Protein AF-A0A7Y4SHL0-F1 (afdb_monomer)

Foldseek 3Di:
DDDLDLDDDLDPVVLVVSVVVLVCVCVVQVVVCVVVVPVVSVVVNVVVVVSNVVSVVVSVVVCCVVPVCVVPVPD

Sequence (75 aa):
MSEYQLGGGLSLITVLGKTHAFAEFLESRMVRALEAEDPAELHYLLAQLDDYHSYMWRYYKKLAKDRPERMDPGV

Secondary 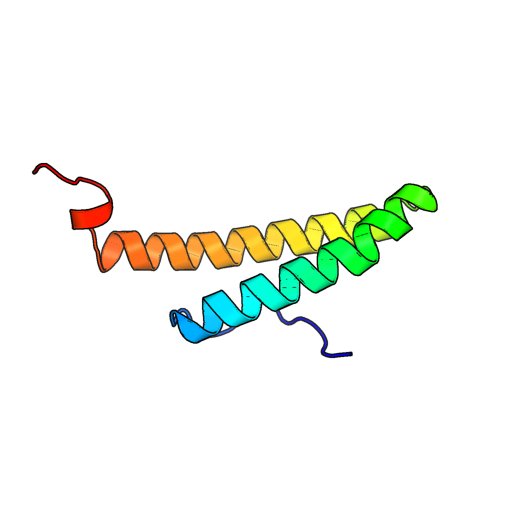structure (DSSP, 8-state):
-----------HHHHHHHHHHHHHHHHHHHHHHHHTT-HHHHHHHHHHHHHHHHHHHHHHHHHHHH-GGGT-TT-

pLDDT: mean 88.12, std 14.44, range [36.59, 98.25]

Structure (mmCIF, N/CA/C/O backbone):
data_AF-A0A7Y4SHL0-F1
#
_entry.id   AF-A0A7Y4SHL0-F1
#
loop_
_atom_site.group_PDB
_atom_site.id
_atom_site.type_symbol
_atom_site.label_atom_id
_atom_site.label_alt_id
_atom_site.label_comp_id
_atom_site.label_asym_id
_atom_site.label_entity_id
_atom_site.label_seq_id
_atom_site.pdbx_PDB_ins_code
_atom_site.Cartn_x
_atom_site.Cartn_y
_atom_site.Cartn_z
_atom_site.occupancy
_atom_site.B_iso_or_equiv
_atom_site.auth_seq_id
_atom_site.auth_comp_id
_atom_site.auth_asym_id
_atom_site.auth_atom_id
_atom_site.pdbx_PDB_model_num
ATOM 1 N N . MET A 1 1 ? 1.420 -11.773 13.275 1.00 36.59 1 MET A N 1
ATOM 2 C CA . MET A 1 1 ? 0.982 -10.573 12.537 1.00 36.59 1 MET A CA 1
ATOM 3 C C . MET A 1 1 ? 2.233 -9.938 11.964 1.00 36.59 1 MET A C 1
ATOM 5 O O . MET A 1 1 ? 3.059 -9.483 12.738 1.00 36.59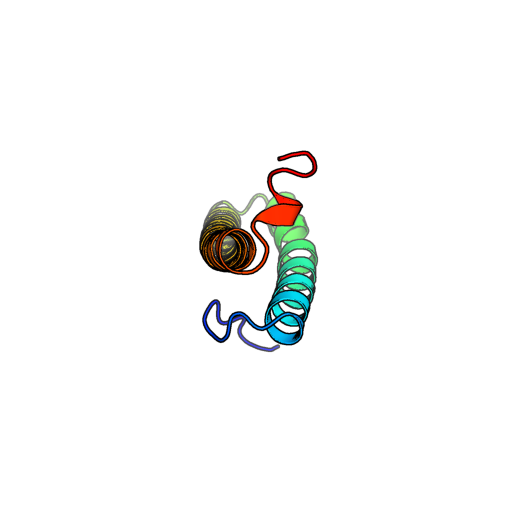 1 MET A O 1
ATOM 9 N N . SER A 1 2 ? 2.450 -10.068 10.654 1.00 43.72 2 SER A N 1
ATOM 10 C CA . SER A 1 2 ? 3.625 -9.498 9.987 1.00 43.72 2 SER A CA 1
ATOM 11 C C . SER A 1 2 ? 3.454 -7.987 9.936 1.00 43.72 2 SER A C 1
ATOM 13 O O . SER A 1 2 ? 2.478 -7.518 9.357 1.00 43.72 2 SER A O 1
ATOM 15 N N . GLU A 1 3 ? 4.383 -7.239 10.527 1.00 49.72 3 GLU A N 1
ATOM 16 C CA . GLU A 1 3 ? 4.479 -5.797 10.318 1.00 49.72 3 GLU A CA 1
ATOM 17 C C . GLU A 1 3 ? 4.639 -5.547 8.818 1.00 49.72 3 GLU A C 1
ATOM 19 O O . GLU A 1 3 ? 5.580 -6.010 8.167 1.00 49.72 3 GLU A O 1
ATOM 24 N N . TYR A 1 4 ? 3.645 -4.894 8.237 1.00 51.25 4 TYR A N 1
ATOM 25 C CA . TYR A 1 4 ? 3.658 -4.515 6.842 1.00 51.25 4 TYR A CA 1
ATOM 26 C C . TYR A 1 4 ? 4.720 -3.426 6.641 1.00 51.25 4 TYR A C 1
ATOM 28 O O . TYR A 1 4 ? 4.558 -2.300 7.096 1.00 51.25 4 TYR A O 1
ATOM 36 N N . GLN A 1 5 ? 5.834 -3.766 5.985 1.00 55.72 5 GLN A N 1
ATOM 37 C CA . GLN A 1 5 ? 6.860 -2.795 5.599 1.00 55.72 5 GLN A CA 1
ATOM 38 C C . GLN A 1 5 ? 6.712 -2.404 4.122 1.00 55.72 5 GLN A C 1
ATOM 40 O O . GLN A 1 5 ? 6.932 -3.205 3.199 1.00 55.72 5 GLN A O 1
ATOM 45 N N . LEU A 1 6 ? 6.396 -1.130 3.888 1.00 59.53 6 LEU A N 1
ATOM 46 C CA . LEU A 1 6 ? 6.323 -0.507 2.566 1.00 59.53 6 LEU A CA 1
ATOM 47 C C . LEU A 1 6 ? 7.710 -0.105 2.040 1.00 59.53 6 LEU A C 1
ATOM 49 O O . LEU A 1 6 ? 8.069 1.052 1.865 1.00 5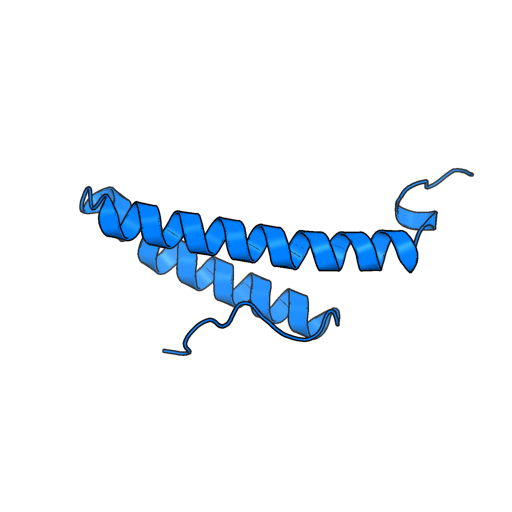9.53 6 LEU A O 1
ATOM 53 N N . GLY A 1 7 ? 8.507 -1.124 1.733 1.00 64.75 7 GLY A N 1
ATOM 54 C CA . GLY A 1 7 ? 9.791 -1.028 1.043 1.00 64.75 7 GLY A CA 1
ATOM 55 C C . GLY A 1 7 ? 10.163 -2.366 0.403 1.00 64.75 7 GLY A C 1
ATOM 56 O O . GLY A 1 7 ? 9.611 -3.405 0.769 1.00 64.75 7 GLY A O 1
ATOM 57 N N . GLY A 1 8 ? 11.054 -2.358 -0.591 1.00 71.81 8 GLY A N 1
ATOM 58 C CA . GLY A 1 8 ? 11.566 -3.583 -1.218 1.00 71.81 8 GLY A CA 1
ATOM 59 C C . GLY A 1 8 ? 11.519 -3.592 -2.745 1.00 71.81 8 GLY A C 1
ATOM 60 O O . GLY A 1 8 ? 11.257 -2.578 -3.391 1.00 71.81 8 GLY A O 1
ATOM 61 N N . GLY A 1 9 ? 11.812 -4.760 -3.318 1.00 81.50 9 GLY A N 1
ATOM 62 C CA . GLY A 1 9 ? 11.962 -4.946 -4.760 1.00 81.50 9 GLY A CA 1
ATOM 63 C C . GLY A 1 9 ? 10.697 -4.646 -5.572 1.00 81.50 9 GLY A C 1
ATOM 64 O O . GLY A 1 9 ? 9.571 -4.778 -5.095 1.00 81.50 9 GLY A O 1
ATOM 65 N N . LEU A 1 10 ? 10.902 -4.276 -6.837 1.00 90.81 10 LEU A N 1
ATOM 66 C CA . LEU A 1 10 ? 9.853 -3.998 -7.828 1.00 90.81 10 LEU A CA 1
ATOM 67 C C . LEU A 1 10 ? 9.656 -5.177 -8.799 1.00 90.81 10 LEU A C 1
ATOM 69 O O . LEU A 1 10 ? 9.388 -4.985 -9.987 1.00 90.81 10 LEU A O 1
ATOM 73 N N . SER A 1 11 ? 9.867 -6.406 -8.322 1.00 93.88 11 SER A N 1
ATOM 74 C CA . SER A 1 11 ? 9.544 -7.606 -9.096 1.00 93.88 11 SER A CA 1
ATOM 75 C C . SER A 1 11 ? 8.030 -7.844 -9.071 1.00 93.88 11 SER A C 1
ATOM 77 O O . SER A 1 11 ? 7.365 -7.471 -8.104 1.00 93.88 11 SER A O 1
ATOM 79 N N . LEU A 1 12 ? 7.484 -8.486 -10.108 1.00 93.81 12 LEU A N 1
ATOM 80 C CA . LEU A 1 12 ? 6.051 -8.795 -10.172 1.00 93.81 12 LEU A CA 1
ATOM 81 C C . LEU A 1 12 ? 5.586 -9.587 -8.940 1.00 93.81 12 LEU A C 1
ATOM 83 O O . LEU A 1 12 ? 4.604 -9.209 -8.312 1.00 93.81 12 LEU A O 1
ATOM 87 N N . ILE A 1 13 ? 6.323 -10.635 -8.552 1.00 94.56 13 ILE A N 1
ATOM 88 C CA . ILE A 1 13 ? 5.963 -11.470 -7.396 1.00 94.56 13 ILE A CA 1
ATOM 89 C C . ILE A 1 13 ? 5.951 -10.668 -6.088 1.00 94.56 13 ILE A C 1
ATOM 91 O O . ILE A 1 13 ? 5.049 -10.835 -5.271 1.00 94.56 13 ILE A O 1
ATOM 95 N N . THR A 1 14 ? 6.898 -9.741 -5.907 1.00 92.75 14 THR A N 1
ATOM 96 C CA . THR A 1 14 ? 6.942 -8.877 -4.720 1.00 92.75 14 THR A CA 1
ATOM 97 C C . THR A 1 14 ? 5.771 -7.897 -4.690 1.00 92.75 14 THR A C 1
ATOM 99 O O . THR A 1 14 ? 5.151 -7.727 -3.643 1.00 92.75 14 THR A O 1
ATOM 102 N N . VAL A 1 15 ? 5.452 -7.267 -5.823 1.00 95.06 15 VAL A N 1
ATOM 103 C CA . VAL A 1 15 ? 4.346 -6.302 -5.919 1.00 95.06 15 VAL A CA 1
ATOM 104 C C . VAL A 1 15 ? 3.000 -6.981 -5.677 1.00 95.06 15 VAL A C 1
ATOM 106 O O . VAL A 1 15 ? 2.175 -6.442 -4.939 1.00 95.06 15 VAL A O 1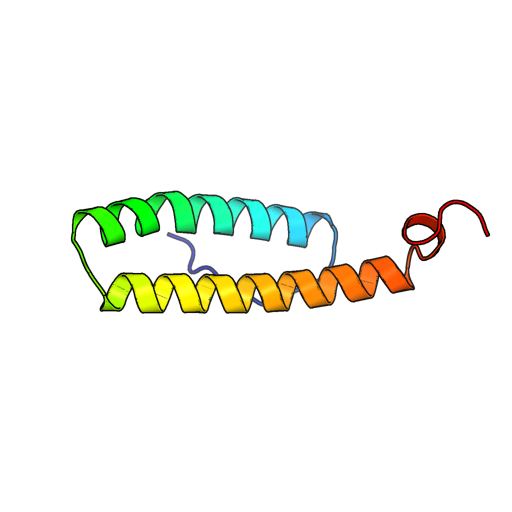
ATOM 109 N N . LEU A 1 16 ? 2.796 -8.175 -6.244 1.00 96.31 16 LEU A N 1
ATOM 110 C CA . LEU A 1 16 ? 1.601 -8.984 -5.997 1.00 96.31 16 LEU A CA 1
ATOM 111 C C . LEU A 1 16 ? 1.473 -9.318 -4.508 1.00 96.31 16 LEU A C 1
ATOM 113 O O . LEU A 1 16 ? 0.446 -9.022 -3.906 1.00 96.31 16 LEU A O 1
ATOM 117 N N . GLY A 1 17 ? 2.537 -9.840 -3.889 1.00 94.56 17 GLY A N 1
ATOM 118 C CA . GLY A 1 17 ? 2.534 -10.161 -2.459 1.00 94.56 17 GLY A CA 1
ATOM 119 C C . GLY A 1 17 ? 2.216 -8.953 -1.570 1.00 94.56 17 GLY A C 1
ATOM 120 O O . GLY A 1 17 ? 1.390 -9.056 -0.668 1.00 94.56 17 GLY A O 1
ATOM 121 N N . LYS A 1 18 ? 2.808 -7.784 -1.855 1.00 92.31 18 LYS A N 1
ATOM 122 C CA . LYS A 1 18 ? 2.506 -6.543 -1.120 1.00 92.31 18 LYS A CA 1
ATOM 123 C C . LYS A 1 18 ? 1.068 -6.076 -1.314 1.00 92.31 18 LYS A C 1
ATOM 125 O O . LYS A 1 18 ? 0.468 -5.602 -0.360 1.00 92.31 18 LYS A O 1
ATOM 130 N N . THR A 1 19 ? 0.524 -6.223 -2.520 1.00 95.81 19 THR A N 1
ATOM 131 C CA . THR A 1 19 ? -0.862 -5.841 -2.823 1.00 95.81 19 THR A CA 1
ATOM 132 C C . THR A 1 19 ? -1.854 -6.704 -2.051 1.00 95.81 19 THR A C 1
ATOM 134 O O . THR A 1 19 ? -2.757 -6.161 -1.425 1.00 95.81 19 THR A O 1
ATOM 137 N N . HIS A 1 20 ? -1.651 -8.025 -2.020 1.00 95.88 20 HIS A N 1
ATOM 138 C CA . HIS A 1 20 ? -2.493 -8.924 -1.227 1.00 95.88 20 HIS A CA 1
ATOM 139 C C . HIS A 1 20 ? -2.420 -8.603 0.271 1.00 95.88 20 HIS A C 1
ATOM 141 O O . HIS A 1 20 ? -3.453 -8.385 0.897 1.00 95.88 20 HIS A O 1
ATOM 147 N N . ALA A 1 21 ? -1.209 -8.472 0.823 1.00 92.75 21 ALA A N 1
ATOM 148 C CA . ALA A 1 21 ? -1.030 -8.155 2.239 1.00 92.75 21 ALA A CA 1
ATOM 149 C C . ALA A 1 21 ? -1.649 -6.800 2.628 1.00 92.75 21 ALA A C 1
ATOM 151 O O . ALA A 1 21 ? -2.220 -6.666 3.708 1.00 92.75 21 ALA A O 1
ATOM 152 N N . PHE A 1 22 ? -1.549 -5.792 1.754 1.00 94.12 22 PHE A N 1
ATOM 153 C CA . PHE A 1 22 ? -2.129 -4.478 2.011 1.00 94.12 22 PHE A CA 1
ATOM 154 C C . PHE A 1 22 ? -3.660 -4.486 1.960 1.00 94.12 22 PHE A C 1
ATOM 156 O O . PHE A 1 22 ? -4.297 -3.849 2.797 1.00 94.12 22 PHE A O 1
ATOM 163 N N . ALA A 1 23 ? -4.251 -5.232 1.022 1.00 93.94 23 ALA A N 1
ATOM 164 C CA . ALA A 1 23 ? -5.699 -5.392 0.939 1.00 93.94 23 ALA A CA 1
ATOM 165 C C . ALA A 1 23 ? -6.266 -6.042 2.213 1.00 93.94 23 ALA A C 1
ATOM 167 O O . ALA A 1 23 ? -7.185 -5.493 2.815 1.00 93.94 23 ALA A O 1
ATOM 168 N N . GLU A 1 24 ? -5.659 -7.139 2.676 1.00 94.12 24 GLU A N 1
ATOM 169 C CA . GLU A 1 24 ? -6.050 -7.815 3.923 1.00 94.12 24 GLU A CA 1
ATOM 170 C C . GLU A 1 24 ? -5.888 -6.901 5.151 1.00 94.12 24 GLU A C 1
ATOM 172 O O . GLU A 1 24 ? -6.745 -6.851 6.040 1.00 94.12 24 GLU A O 1
ATOM 177 N N . PHE A 1 25 ? -4.794 -6.137 5.203 1.00 90.69 25 PHE A N 1
ATOM 178 C CA . PHE A 1 25 ? -4.553 -5.159 6.261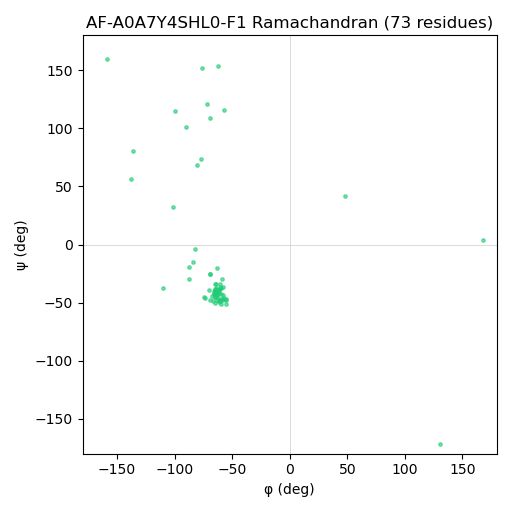 1.00 90.69 25 PHE A CA 1
ATOM 179 C C . PHE A 1 25 ? -5.641 -4.076 6.301 1.00 90.69 25 PHE A C 1
ATOM 181 O O . PHE A 1 25 ? -6.190 -3.807 7.372 1.00 90.69 25 PHE A O 1
ATOM 188 N N . LEU A 1 26 ? -5.972 -3.475 5.153 1.00 92.06 26 LEU A N 1
ATOM 189 C CA . LEU A 1 26 ? -6.988 -2.428 5.080 1.00 92.06 26 LEU A CA 1
ATOM 190 C C . LEU A 1 26 ? -8.379 -2.963 5.399 1.00 92.06 26 LEU A C 1
ATOM 192 O O . LEU A 1 26 ? -9.060 -2.370 6.226 1.00 92.06 26 LEU A O 1
ATOM 196 N N . GLU A 1 27 ? -8.798 -4.073 4.791 1.00 90.44 27 GLU A N 1
ATOM 197 C CA . GLU A 1 27 ? -10.121 -4.654 5.037 1.00 90.44 27 GLU A CA 1
ATOM 198 C C . GLU A 1 27 ? -10.312 -4.963 6.526 1.00 90.44 27 GLU A C 1
ATOM 200 O O . GLU A 1 27 ? -11.309 -4.573 7.135 1.00 90.44 27 GLU A O 1
ATOM 205 N N . SER A 1 28 ? -9.308 -5.587 7.147 1.00 90.50 28 SER A N 1
ATOM 206 C CA . SER A 1 28 ? -9.401 -5.996 8.544 1.00 90.50 28 SER A CA 1
ATOM 207 C C . SER A 1 28 ? -9.419 -4.832 9.538 1.00 90.50 28 SER A C 1
ATOM 209 O O . SER A 1 28 ? -9.935 -5.022 10.643 1.00 90.50 28 SER A O 1
ATOM 211 N N . ARG A 1 29 ? -8.866 -3.657 9.210 1.00 93.88 29 ARG A N 1
ATOM 212 C CA . ARG A 1 29 ? -8.744 -2.523 10.149 1.00 93.88 29 ARG A CA 1
ATOM 213 C C . ARG A 1 29 ? -9.650 -1.343 9.818 1.00 93.88 29 ARG A C 1
ATOM 215 O O . ARG A 1 29 ? -10.212 -0.761 10.738 1.00 93.88 29 ARG A O 1
ATOM 222 N N . MET A 1 30 ? -9.843 -1.021 8.541 1.00 93.12 30 MET A N 1
ATOM 223 C CA . MET A 1 30 ? -10.617 0.147 8.104 1.00 93.12 30 MET A CA 1
ATOM 224 C C . MET A 1 30 ? -12.079 0.052 8.527 1.00 93.12 30 MET A C 1
ATOM 226 O O . MET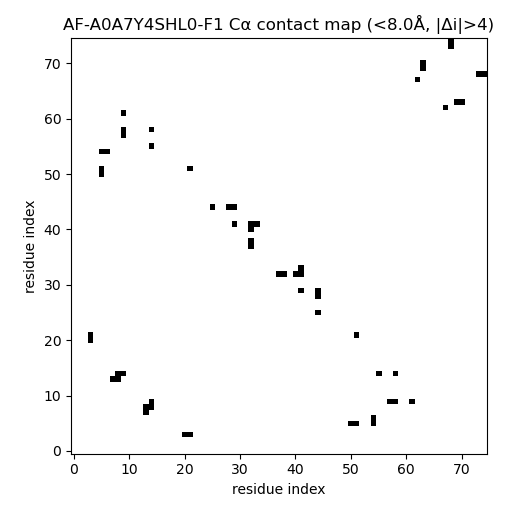 A 1 30 ? -12.613 1.015 9.064 1.00 93.12 30 MET A O 1
ATOM 230 N N . VAL A 1 31 ? -12.712 -1.113 8.354 1.00 92.12 31 VAL A N 1
ATOM 231 C CA . VAL A 1 31 ? -14.108 -1.314 8.779 1.00 92.12 31 VAL A CA 1
ATOM 232 C C . VAL A 1 31 ? -14.252 -1.059 10.279 1.00 92.12 31 VAL A C 1
ATOM 234 O O . VAL A 1 31 ? -15.101 -0.275 10.684 1.00 92.12 31 VAL A O 1
ATOM 237 N N . ARG A 1 32 ? -13.353 -1.623 11.094 1.00 94.19 32 ARG A N 1
ATOM 238 C CA . ARG A 1 32 ? -13.363 -1.431 12.551 1.00 94.19 32 ARG A CA 1
ATOM 239 C C . ARG A 1 32 ? -13.104 0.017 12.963 1.00 94.19 32 ARG A C 1
ATOM 241 O O . ARG A 1 32 ? -13.755 0.502 13.879 1.00 94.19 32 ARG A O 1
ATOM 248 N N . ALA A 1 33 ? -12.179 0.704 12.294 1.00 96.69 33 ALA A N 1
ATOM 249 C CA . ALA A 1 33 ? -11.887 2.113 12.555 1.00 96.69 33 ALA A CA 1
ATOM 250 C C . ALA A 1 33 ? -13.096 3.013 12.255 1.00 96.69 33 ALA A C 1
ATOM 252 O O . ALA A 1 33 ? -13.381 3.938 13.010 1.00 96.69 33 ALA A O 1
ATOM 253 N N . LEU A 1 34 ? -13.824 2.712 11.174 1.00 95.62 34 LEU A N 1
ATOM 254 C CA . LEU A 1 34 ? -15.053 3.413 10.804 1.00 95.62 34 LEU A CA 1
ATOM 255 C C . LEU A 1 34 ? -16.190 3.123 11.790 1.00 95.62 34 LEU A C 1
ATOM 257 O O . LEU A 1 34 ? -16.835 4.058 12.250 1.00 95.62 34 LEU A O 1
ATOM 261 N N . GLU A 1 35 ? -16.417 1.854 12.138 1.00 96.00 35 GLU A N 1
ATOM 262 C CA . GLU A 1 35 ? -17.448 1.443 13.104 1.00 96.00 35 GLU A CA 1
ATOM 263 C C . GLU A 1 35 ? -17.221 2.040 14.497 1.00 96.00 35 GLU A C 1
ATOM 265 O O . GLU A 1 35 ? -18.178 2.386 15.185 1.00 96.00 35 GLU A O 1
ATOM 270 N N . ALA A 1 36 ? -15.959 2.161 14.913 1.00 97.50 36 ALA A N 1
ATOM 271 C CA . ALA A 1 36 ? -15.576 2.760 16.186 1.00 97.50 36 ALA A CA 1
ATOM 272 C C . ALA A 1 36 ? -15.509 4.297 16.147 1.00 97.50 36 ALA A C 1
ATOM 274 O O . ALA A 1 36 ? -15.225 4.901 17.180 1.00 97.50 36 ALA A O 1
ATOM 275 N N . GLU A 1 37 ? -15.728 4.913 14.978 1.00 97.81 37 GLU A N 1
ATOM 276 C CA . GLU A 1 37 ? -15.528 6.346 14.740 1.00 97.81 37 GLU A CA 1
ATOM 277 C C . GLU A 1 37 ? -14.162 6.843 15.258 1.00 97.81 37 GLU A C 1
ATOM 279 O O . GLU A 1 37 ? -14.065 7.907 15.864 1.00 97.81 37 GLU A O 1
ATOM 284 N N . ASP A 1 38 ? -13.091 6.066 15.041 1.00 98.25 38 ASP A N 1
ATOM 285 C CA . ASP A 1 38 ? -11.747 6.358 15.556 1.00 98.25 38 ASP A CA 1
ATOM 286 C C . ASP A 1 38 ? -10.934 7.201 14.5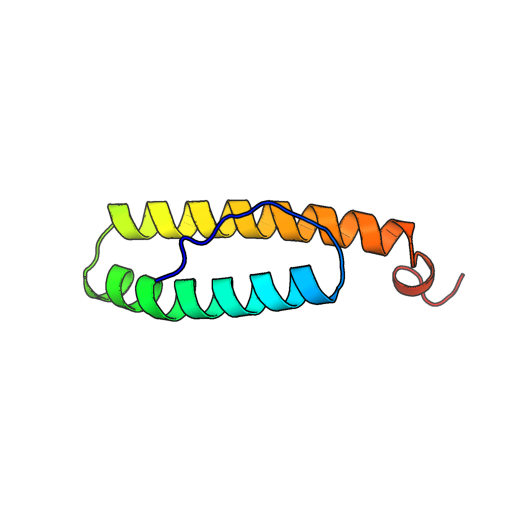50 1.00 98.25 38 ASP A C 1
ATOM 288 O O . ASP A 1 38 ? -10.375 6.661 13.584 1.00 98.25 38 ASP A O 1
ATOM 292 N N . PRO A 1 39 ? -10.806 8.530 14.751 1.00 97.38 39 PRO A N 1
ATOM 293 C CA . PRO A 1 39 ? -10.092 9.393 13.816 1.00 97.38 39 PRO A CA 1
ATOM 294 C C . PRO A 1 39 ? -8.577 9.151 13.805 1.00 97.38 39 PRO A C 1
ATOM 296 O O . PRO A 1 39 ? -7.927 9.437 12.797 1.00 97.38 39 PRO A O 1
ATOM 299 N N . ALA A 1 40 ? -7.992 8.648 14.897 1.00 97.62 40 ALA A N 1
ATOM 300 C CA . ALA A 1 40 ? -6.554 8.413 14.976 1.00 97.62 40 ALA A CA 1
ATOM 301 C C . ALA A 1 40 ? -6.166 7.186 14.146 1.00 97.62 40 ALA A C 1
ATOM 303 O O . ALA A 1 40 ? -5.229 7.247 13.343 1.00 97.62 40 ALA A O 1
ATOM 304 N N . GLU A 1 41 ? -6.929 6.104 14.288 1.00 96.06 41 GLU A N 1
ATOM 305 C CA . GLU A 1 41 ? -6.766 4.894 13.487 1.00 96.06 41 GLU A CA 1
ATOM 306 C C . GLU A 1 41 ? -7.051 5.170 12.004 1.00 96.06 41 GLU A C 1
ATOM 308 O O . GLU A 1 41 ? -6.269 4.766 11.142 1.00 96.06 41 GLU A O 1
ATOM 313 N N . LEU A 1 42 ? -8.108 5.930 11.688 1.00 96.81 42 LEU A N 1
ATOM 314 C CA . LEU A 1 42 ? -8.400 6.338 10.310 1.00 96.81 42 LEU A CA 1
ATOM 315 C C . LEU A 1 42 ? -7.245 7.123 9.687 1.00 96.81 42 LEU A C 1
ATOM 317 O O . LEU A 1 42 ? -6.814 6.806 8.578 1.00 96.81 42 LEU A O 1
ATOM 321 N N . HIS A 1 43 ? -6.703 8.114 10.398 1.00 96.75 43 HIS A N 1
ATOM 322 C CA . HIS A 1 43 ? -5.554 8.877 9.916 1.00 96.75 43 HIS A CA 1
ATOM 323 C C . HIS A 1 43 ? -4.333 7.978 9.668 1.00 96.75 43 HIS A C 1
ATOM 325 O O . HIS A 1 43 ? -3.681 8.096 8.629 1.00 96.75 43 HIS A O 1
ATOM 331 N N . TYR A 1 44 ? -4.054 7.036 10.572 1.00 95.56 44 TYR A N 1
ATOM 332 C CA . TYR A 1 44 ? -2.977 6.065 10.393 1.00 95.56 44 TYR A CA 1
ATOM 333 C C . TYR A 1 44 ? -3.182 5.187 9.146 1.00 95.56 44 TYR A C 1
ATOM 335 O O . TYR A 1 44 ? -2.260 5.036 8.342 1.00 95.56 44 TYR A O 1
ATOM 343 N N . LEU A 1 45 ? -4.384 4.643 8.941 1.00 95.75 45 LEU A N 1
ATOM 344 C CA . LEU A 1 45 ? -4.694 3.807 7.777 1.00 95.75 45 LEU A CA 1
ATOM 345 C C . LEU A 1 45 ? -4.597 4.588 6.459 1.00 95.75 45 LEU A C 1
ATOM 347 O O . LEU A 1 45 ? -4.106 4.052 5.465 1.00 95.75 45 LEU A O 1
ATOM 351 N N . LEU A 1 46 ? -5.006 5.859 6.452 1.00 95.81 46 LEU A N 1
ATOM 352 C CA . LEU A 1 46 ? -4.850 6.744 5.295 1.00 95.81 46 LEU A CA 1
ATOM 353 C C . LEU A 1 46 ? -3.375 7.021 4.975 1.00 95.81 46 LEU A C 1
ATOM 355 O O . LEU A 1 46 ? -3.002 7.008 3.804 1.00 95.81 46 LEU A O 1
ATOM 359 N N . ALA A 1 47 ? -2.520 7.192 5.985 1.00 95.94 47 ALA A N 1
ATOM 360 C CA . ALA A 1 47 ? -1.079 7.311 5.764 1.00 95.94 47 ALA A CA 1
ATOM 361 C C . ALA A 1 47 ? -0.490 6.030 5.138 1.00 95.94 47 ALA A C 1
ATOM 363 O O . ALA A 1 47 ? 0.290 6.104 4.192 1.00 95.94 47 ALA A O 1
ATOM 364 N N . GLN A 1 48 ? -0.928 4.846 5.587 1.00 94.31 48 GLN A N 1
ATOM 365 C CA . GLN A 1 48 ? -0.509 3.575 4.976 1.00 94.31 48 GLN A CA 1
ATOM 366 C C . GLN A 1 48 ? -0.972 3.437 3.514 1.00 94.31 48 GLN A C 1
ATOM 368 O O . GLN A 1 48 ? -0.266 2.849 2.690 1.00 94.31 48 GLN A O 1
ATOM 373 N N . LEU A 1 49 ? -2.144 3.987 3.175 1.00 95.12 49 LEU A N 1
ATOM 374 C CA . LEU A 1 49 ? -2.641 4.051 1.799 1.00 95.12 49 LEU A CA 1
ATOM 375 C C . LEU A 1 49 ? -1.775 4.954 0.916 1.00 95.12 49 LEU A C 1
ATOM 377 O O . LEU A 1 49 ? -1.471 4.567 -0.215 1.00 95.12 49 LEU A O 1
ATOM 381 N N . ASP A 1 50 ? -1.335 6.103 1.425 1.00 95.56 50 ASP A N 1
ATOM 382 C CA . ASP A 1 50 ? -0.434 6.997 0.692 1.00 95.56 50 ASP A CA 1
ATOM 383 C C . ASP A 1 50 ? 0.952 6.367 0.462 1.00 95.56 50 ASP A C 1
ATOM 385 O O . ASP A 1 50 ? 1.498 6.410 -0.648 1.00 95.56 50 ASP A O 1
ATOM 389 N N . ASP A 1 51 ? 1.488 5.664 1.463 1.00 93.31 51 ASP A N 1
ATOM 390 C CA . ASP A 1 51 ? 2.738 4.919 1.312 1.00 93.31 51 ASP A CA 1
ATOM 391 C C . ASP A 1 51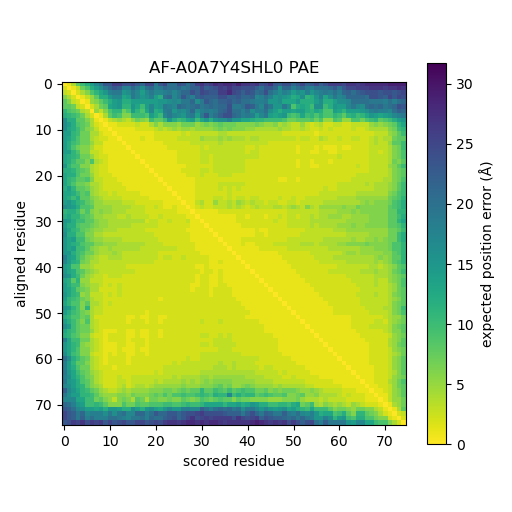 ? 2.598 3.797 0.253 1.00 93.31 51 ASP A C 1
ATOM 393 O O . ASP A 1 51 ? 3.503 3.581 -0.570 1.00 93.31 51 ASP A O 1
ATOM 397 N N . TYR A 1 52 ? 1.456 3.087 0.218 1.00 95.12 52 TYR A N 1
ATOM 398 C CA . TYR A 1 52 ? 1.175 2.064 -0.800 1.00 95.12 52 TYR A CA 1
ATOM 399 C C . TYR A 1 52 ? 1.060 2.677 -2.195 1.00 95.12 52 TYR A C 1
ATOM 401 O O . TYR A 1 52 ? 1.677 2.174 -3.141 1.00 95.12 52 TYR A O 1
ATOM 409 N N . HIS A 1 53 ? 0.345 3.794 -2.323 1.00 95.56 53 HIS A N 1
ATOM 410 C CA . HIS A 1 53 ? 0.272 4.558 -3.562 1.00 95.56 53 HIS A CA 1
ATOM 411 C C . HIS A 1 53 ? 1.676 4.955 -4.049 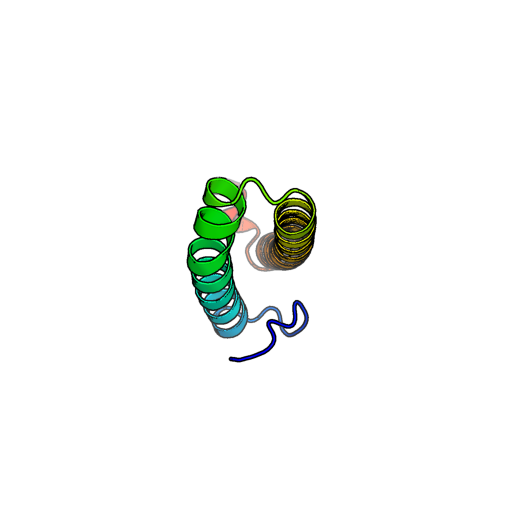1.00 95.56 53 HIS A C 1
ATOM 413 O O . HIS A 1 53 ? 2.038 4.680 -5.196 1.00 95.56 53 HIS A O 1
ATOM 419 N N . SER A 1 54 ? 2.522 5.487 -3.165 1.00 94.69 54 SER A N 1
ATOM 420 C CA . SER A 1 54 ? 3.914 5.837 -3.470 1.00 94.69 54 SER A CA 1
ATOM 421 C C . SER A 1 54 ? 4.750 4.629 -3.923 1.00 94.69 54 SER A C 1
ATOM 423 O O . SER A 1 54 ? 5.591 4.734 -4.828 1.00 94.69 54 SER A O 1
ATOM 425 N N . TYR A 1 55 ? 4.530 3.444 -3.345 1.00 94.19 55 TYR A N 1
ATOM 426 C CA . TYR A 1 55 ? 5.137 2.198 -3.821 1.00 94.19 55 TYR A CA 1
ATOM 427 C C . TYR A 1 55 ? 4.653 1.809 -5.223 1.00 94.19 55 TYR A C 1
ATOM 429 O O . TYR A 1 55 ? 5.484 1.587 -6.111 1.00 94.19 55 TYR A O 1
ATOM 437 N N . MET A 1 56 ? 3.341 1.795 -5.452 1.00 96.56 56 MET A N 1
ATOM 438 C CA . MET A 1 56 ? 2.760 1.433 -6.744 1.00 96.56 56 MET A CA 1
ATOM 439 C C . MET A 1 56 ? 3.132 2.420 -7.846 1.00 96.56 56 MET A C 1
ATOM 441 O O . MET A 1 56 ? 3.405 1.998 -8.967 1.00 96.56 56 MET A O 1
ATOM 445 N N . TRP A 1 57 ? 3.278 3.707 -7.532 1.00 96.19 57 TRP A N 1
ATOM 446 C CA . TRP A 1 57 ? 3.766 4.709 -8.475 1.00 96.19 57 TRP A CA 1
ATOM 447 C C . TRP A 1 57 ? 5.188 4.408 -8.968 1.00 96.19 57 TRP A C 1
ATOM 449 O O . TRP A 1 57 ? 5.501 4.561 -10.151 1.00 96.19 57 TRP A O 1
ATOM 459 N N . ARG A 1 58 ? 6.076 3.928 -8.086 1.00 95.31 58 ARG A N 1
ATOM 460 C CA . ARG A 1 58 ? 7.417 3.470 -8.493 1.00 95.31 58 ARG A CA 1
ATOM 461 C C . ARG A 1 58 ? 7.336 2.249 -9.404 1.00 95.31 58 ARG A C 1
ATOM 463 O O . ARG A 1 58 ? 8.075 2.187 -10.387 1.00 95.31 58 ARG A O 1
ATOM 470 N N . TYR A 1 59 ? 6.443 1.307 -9.105 1.00 95.94 59 TYR A N 1
ATOM 471 C CA . TYR A 1 59 ? 6.239 0.137 -9.954 1.00 95.94 59 TYR A CA 1
ATOM 472 C C . TYR A 1 59 ? 5.663 0.507 -11.326 1.00 95.94 59 TYR A C 1
ATOM 474 O O . TYR A 1 59 ? 6.175 0.046 -12.341 1.00 95.94 59 TYR A O 1
ATOM 482 N N . TYR A 1 60 ? 4.684 1.411 -11.372 1.00 95.69 60 TYR A N 1
ATOM 483 C CA . TYR A 1 60 ? 4.153 1.978 -12.608 1.00 95.69 60 TYR A CA 1
ATOM 484 C C . TYR A 1 60 ? 5.263 2.606 -13.457 1.00 95.69 60 TYR A C 1
ATOM 486 O O . TYR A 1 60 ? 5.425 2.234 -14.614 1.00 95.69 60 TYR A O 1
ATOM 494 N N . LYS A 1 61 ? 6.096 3.483 -12.878 1.00 95.25 61 LYS A N 1
ATOM 495 C CA . LYS A 1 61 ? 7.220 4.102 -13.603 1.00 95.25 61 LYS A CA 1
ATOM 496 C C . LYS A 1 61 ? 8.195 3.065 -14.166 1.00 95.25 61 LYS A C 1
ATOM 498 O O . LYS A 1 61 ? 8.710 3.244 -15.266 1.00 95.25 61 LYS A O 1
ATOM 503 N N . LYS A 1 62 ? 8.434 1.971 -13.435 1.00 94.12 62 LYS A N 1
ATOM 504 C CA . LYS A 1 62 ? 9.218 0.835 -13.934 1.00 94.12 62 LYS A CA 1
ATOM 505 C C . LYS A 1 62 ? 8.532 0.172 -15.132 1.00 94.12 62 LYS A C 1
ATOM 507 O O . LYS A 1 62 ? 9.193 -0.063 -16.134 1.00 94.12 62 LYS A O 1
ATOM 512 N N . LEU A 1 63 ? 7.232 -0.117 -15.052 1.00 95.62 63 LEU A N 1
ATOM 513 C CA . LEU A 1 63 ? 6.485 -0.718 -16.161 1.00 95.62 63 LEU A CA 1
ATOM 514 C C . LEU A 1 63 ? 6.446 0.190 -17.392 1.00 95.62 63 LEU A C 1
ATOM 516 O O . LEU A 1 63 ? 6.692 -0.297 -18.484 1.00 95.62 63 LEU A O 1
ATOM 520 N N . ALA A 1 64 ? 6.211 1.491 -17.220 1.00 94.19 64 ALA A N 1
ATOM 521 C CA . ALA A 1 64 ? 6.212 2.454 -18.319 1.00 94.19 64 ALA A CA 1
ATOM 522 C C . ALA A 1 64 ? 7.572 2.511 -19.038 1.00 94.19 64 ALA A C 1
ATOM 524 O O . ALA A 1 64 ? 7.624 2.679 -20.252 1.00 94.19 64 ALA A O 1
ATOM 525 N N . LYS A 1 65 ? 8.674 2.332 -18.297 1.00 92.62 65 LYS A N 1
ATOM 526 C CA . LYS A 1 65 ? 10.024 2.240 -18.864 1.00 92.62 65 LYS A CA 1
ATOM 527 C C . LYS A 1 65 ? 10.287 0.899 -19.556 1.00 92.62 65 LYS A C 1
ATOM 529 O O . LYS A 1 65 ? 10.888 0.877 -20.622 1.00 92.62 65 LYS A O 1
ATOM 534 N N . ASP A 1 66 ? 9.901 -0.205 -18.923 1.00 93.56 66 ASP A N 1
ATOM 535 C CA . ASP A 1 66 ? 10.276 -1.554 -19.362 1.00 93.56 66 ASP A CA 1
ATOM 536 C C . ASP A 1 66 ? 9.312 -2.145 -20.401 1.00 93.56 66 ASP A C 1
ATOM 538 O O . ASP A 1 66 ? 9.656 -3.120 -21.065 1.00 93.56 66 ASP A O 1
ATOM 542 N N . ARG A 1 67 ? 8.092 -1.604 -20.488 1.00 91.62 67 ARG A N 1
ATOM 543 C CA . ARG A 1 67 ? 7.011 -2.021 -21.392 1.00 91.62 67 ARG A CA 1
ATOM 544 C C . ARG A 1 67 ? 6.289 -0.805 -21.997 1.00 91.62 67 ARG A C 1
ATOM 546 O O . ARG A 1 67 ? 5.076 -0.664 -21.803 1.00 91.62 67 ARG A O 1
ATOM 553 N N . PRO A 1 68 ? 7.004 0.112 -22.673 1.00 88.94 68 PRO A N 1
ATOM 554 C CA . PRO A 1 68 ? 6.399 1.313 -23.249 1.00 88.94 68 PRO A CA 1
ATOM 555 C C . PRO A 1 68 ? 5.290 0.988 -24.264 1.00 88.94 68 PRO A C 1
ATOM 557 O O . PRO A 1 68 ? 4.304 1.714 -24.341 1.00 88.94 68 PRO A O 1
ATOM 560 N N . GLU A 1 69 ? 5.365 -0.153 -24.954 1.00 89.00 69 GLU A N 1
ATOM 561 C CA . GLU A 1 69 ? 4.348 -0.630 -25.901 1.00 89.00 69 GLU A CA 1
ATOM 562 C C . GLU A 1 69 ? 2.983 -0.915 -25.251 1.00 89.00 69 GLU A C 1
ATOM 564 O O . GLU A 1 69 ? 1.957 -0.974 -25.923 1.00 89.00 69 GLU A O 1
ATOM 569 N N . ARG A 1 70 ? 2.948 -1.110 -23.925 1.00 88.81 70 ARG A N 1
ATOM 570 C CA . ARG A 1 70 ? 1.701 -1.273 -23.163 1.00 88.81 70 ARG A CA 1
ATOM 571 C C . ARG A 1 70 ? 1.063 0.060 -22.775 1.00 88.81 70 ARG A C 1
ATOM 573 O O . ARG A 1 70 ? -0.097 0.051 -22.376 1.00 88.81 70 ARG A O 1
ATOM 580 N N . MET A 1 71 ? 1.807 1.164 -22.864 1.00 83.12 71 MET A N 1
ATOM 581 C CA . MET A 1 71 ? 1.302 2.520 -22.634 1.00 83.12 71 MET A CA 1
ATOM 582 C C . MET A 1 71 ? 0.716 3.135 -23.908 1.00 83.12 71 MET A C 1
ATOM 584 O O . MET A 1 71 ? -0.214 3.928 -23.806 1.00 83.12 71 MET A O 1
ATOM 588 N N . ASP A 1 72 ? 1.228 2.747 -25.078 1.00 74.62 72 ASP A N 1
ATOM 589 C CA . ASP A 1 72 ? 0.764 3.233 -26.380 1.00 74.62 72 ASP A CA 1
ATOM 590 C C . ASP A 1 72 ? 0.626 2.075 -27.389 1.00 74.62 72 ASP A C 1
ATOM 592 O O . ASP A 1 72 ? 1.537 1.799 -28.175 1.00 74.62 72 ASP A O 1
ATOM 596 N N . PRO A 1 73 ? -0.482 1.311 -27.333 1.00 59.72 73 PRO A N 1
ATOM 597 C CA . PRO A 1 73 ? -0.716 0.196 -28.240 1.00 59.72 73 PRO A CA 1
ATOM 598 C C . PRO A 1 73 ? -1.160 0.720 -29.617 1.00 59.72 73 PRO A C 1
ATOM 600 O O . PRO A 1 73 ? -2.336 0.631 -29.970 1.00 59.72 73 PRO A O 1
ATOM 603 N N . GLY A 1 74 ? -0.234 1.288 -30.394 1.00 64.69 74 GLY A N 1
ATOM 604 C CA . GLY A 1 74 ? -0.555 1.814 -31.725 1.00 64.69 74 GLY A CA 1
ATOM 605 C C . GLY A 1 74 ? 0.487 2.687 -32.429 1.00 64.69 74 GLY A C 1
ATOM 606 O O . GLY A 1 74 ? 0.181 3.164 -33.523 1.00 64.69 74 GLY A O 1
ATOM 607 N N . VAL A 1 75 ? 1.682 2.882 -31.857 1.00 53.66 75 VAL A N 1
ATOM 608 C CA . VAL A 1 75 ? 2.815 3.593 -32.487 1.00 53.66 75 VAL A CA 1
ATOM 609 C C . VAL A 1 75 ? 3.971 2.638 -32.750 1.00 53.66 75 VAL A C 1
ATOM 611 O O . VAL A 1 75 ? 4.252 1.795 -31.868 1.00 53.66 75 VAL A O 1
#

Nearest PDB structures (foldseek):
  8euy-assembly1_h  TM=7.642E-01  e=8.912E+00  Schizosaccharomyces pombe

Solvent-accessible surface area (backbone atoms only — not comparable to full-atom values): 4514 Å² total; per-residue (Å²): 133,81,82,85,70,96,72,79,71,82,45,70,71,50,49,52,53,51,51,55,56,48,50,56,53,45,61,70,43,51,58,54,25,60,78,65,68,33,68,67,57,44,52,52,53,51,52,53,49,51,50,49,49,56,51,50,52,54,44,47,55,48,45,54,70,77,41,46,63,78,77,47,83,85,123

Mean predicted aligned error: 5.81 Å

Radius of gyration: 15.55 Å; Cα contacts (8 Å, |Δi|>4): 30; chains: 1; bounding box: 29×21×49 Å